Protein AF-A0A935D8J6-F1 (afdb_monomer)

Structure (mmCIF, N/CA/C/O backbone):
data_AF-A0A935D8J6-F1
#
_entry.id   AF-A0A935D8J6-F1
#
loop_
_atom_site.group_PDB
_atom_site.id
_atom_site.type_symbol
_atom_site.label_atom_id
_atom_site.label_alt_id
_atom_site.label_comp_id
_atom_site.label_asym_id
_atom_site.label_entity_id
_atom_site.label_seq_id
_atom_site.pdbx_PDB_ins_code
_atom_site.Cartn_x
_atom_site.Cartn_y
_atom_site.Cartn_z
_atom_site.occupancy
_atom_site.B_iso_or_equiv
_atom_site.auth_seq_id
_atom_site.auth_comp_id
_atom_site.auth_asym_id
_atom_site.auth_atom_id
_atom_site.pdbx_PDB_model_num
ATOM 1 N N . MET A 1 1 ? -12.566 -0.149 9.432 1.00 56.88 1 MET A N 1
ATOM 2 C CA . MET A 1 1 ? -11.378 -0.960 9.804 1.00 56.88 1 MET A CA 1
ATOM 3 C C . MET A 1 1 ? -11.192 -2.137 8.852 1.00 56.88 1 MET A C 1
ATOM 5 O O . MET A 1 1 ? -10.148 -2.200 8.223 1.00 56.88 1 MET A O 1
ATOM 9 N N . THR A 1 2 ? -12.206 -2.997 8.674 1.00 66.69 2 THR A N 1
ATOM 10 C CA . THR A 1 2 ? -12.213 -4.089 7.675 1.00 66.69 2 THR A CA 1
ATOM 11 C C . THR A 1 2 ? -11.910 -3.584 6.261 1.00 66.69 2 THR A C 1
ATOM 13 O O . THR A 1 2 ? -11.069 -4.145 5.584 1.00 66.69 2 THR A O 1
ATOM 16 N N . GLU A 1 3 ? -12.470 -2.434 5.883 1.00 82.06 3 GLU A N 1
ATOM 17 C CA . GLU A 1 3 ? -12.312 -1.857 4.542 1.00 82.06 3 GLU A CA 1
ATOM 18 C C . GLU A 1 3 ? -10.874 -1.428 4.187 1.00 82.06 3 GLU A C 1
ATOM 20 O O . GLU A 1 3 ? -10.420 -1.690 3.077 1.00 82.06 3 GLU A O 1
ATOM 25 N N . VAL A 1 4 ? -10.115 -0.848 5.130 1.00 88.12 4 VAL A N 1
ATOM 26 C CA . VAL A 1 4 ? -8.701 -0.480 4.903 1.00 88.12 4 VAL A CA 1
ATOM 27 C C . VAL A 1 4 ? -7.847 -1.737 4.756 1.00 88.12 4 VAL A C 1
ATOM 29 O O . VAL A 1 4 ? -7.105 -1.872 3.789 1.00 88.12 4 VAL A O 1
ATOM 32 N N . VAL A 1 5 ? -7.991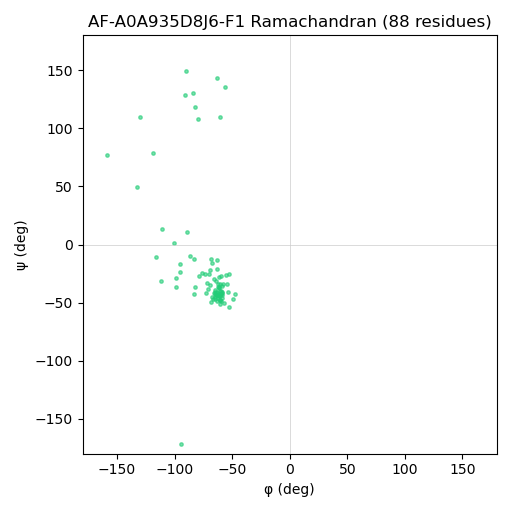 -2.688 5.682 1.00 90.25 5 VAL A N 1
ATOM 33 C CA . VAL A 1 5 ? -7.228 -3.945 5.666 1.00 90.25 5 VAL A CA 1
ATOM 34 C C . VAL A 1 5 ? -7.551 -4.771 4.420 1.00 90.25 5 VAL A C 1
ATOM 36 O O . VAL A 1 5 ? -6.645 -5.327 3.805 1.00 90.25 5 VAL A O 1
ATOM 39 N N . ASP A 1 6 ? -8.817 -4.826 4.013 1.00 91.50 6 ASP A N 1
ATOM 40 C CA . ASP A 1 6 ? -9.236 -5.539 2.807 1.00 91.50 6 ASP A CA 1
ATOM 41 C C . ASP A 1 6 ? -8.737 -4.843 1.537 1.00 91.50 6 ASP A C 1
ATOM 43 O O . ASP A 1 6 ? -8.332 -5.521 0.596 1.00 91.50 6 ASP A O 1
ATOM 47 N N . THR A 1 7 ? -8.663 -3.508 1.530 1.00 92.75 7 THR A N 1
ATOM 48 C CA . THR A 1 7 ? -8.040 -2.757 0.429 1.00 92.75 7 THR A CA 1
ATOM 49 C C . THR A 1 7 ? -6.543 -3.059 0.333 1.00 92.75 7 THR A C 1
ATOM 51 O O . THR A 1 7 ? -6.056 -3.347 -0.758 1.00 92.75 7 THR A O 1
ATOM 54 N N . ILE A 1 8 ? -5.818 -3.073 1.460 1.00 93.38 8 ILE A N 1
ATOM 55 C CA . ILE A 1 8 ? -4.390 -3.433 1.502 1.00 93.38 8 ILE A CA 1
ATOM 56 C C . ILE A 1 8 ? -4.187 -4.880 1.026 1.00 93.38 8 ILE A C 1
ATOM 58 O O . ILE A 1 8 ? -3.315 -5.141 0.200 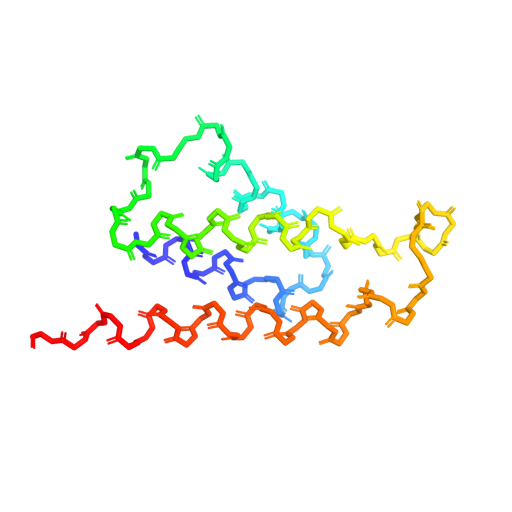1.00 93.38 8 ILE A O 1
ATOM 62 N N . ARG A 1 9 ? -5.023 -5.830 1.469 1.00 94.00 9 ARG A N 1
ATOM 63 C CA . ARG A 1 9 ? -4.988 -7.219 0.970 1.00 94.00 9 ARG A CA 1
ATOM 64 C C . ARG A 1 9 ? -5.267 -7.306 -0.527 1.00 94.00 9 ARG A C 1
ATOM 66 O O . ARG A 1 9 ? -4.619 -8.099 -1.206 1.00 94.00 9 ARG A O 1
ATOM 73 N N . GLY A 1 10 ? -6.175 -6.477 -1.040 1.00 94.75 10 GLY A N 1
ATOM 74 C CA . GLY A 1 10 ? -6.502 -6.390 -2.463 1.00 94.75 10 GLY A CA 1
ATOM 75 C C . GLY A 1 10 ? -5.280 -6.131 -3.348 1.00 94.75 10 GLY A C 1
ATOM 76 O O . GLY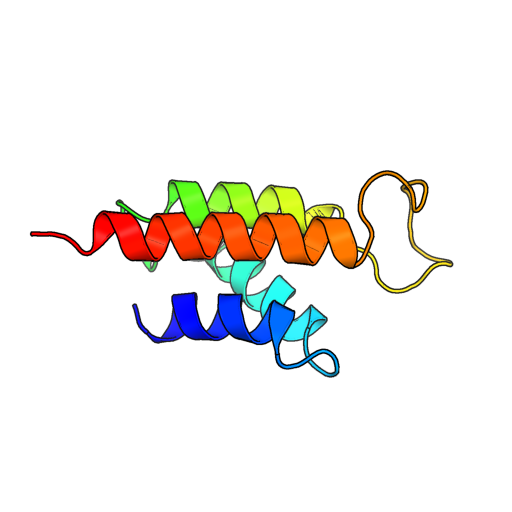 A 1 10 ? -5.188 -6.703 -4.430 1.00 94.75 10 GLY A O 1
ATOM 77 N N . ILE A 1 11 ? -4.289 -5.373 -2.862 1.00 94.88 11 ILE A N 1
ATOM 78 C CA . ILE A 1 11 ? -3.020 -5.124 -3.577 1.00 94.88 11 ILE A CA 1
ATOM 79 C C . ILE A 1 11 ? -2.271 -6.439 -3.877 1.00 94.88 11 ILE A C 1
ATOM 81 O O . ILE A 1 11 ? -1.665 -6.579 -4.945 1.00 94.88 11 ILE A O 1
ATOM 85 N N . LEU A 1 12 ? -2.342 -7.413 -2.960 1.00 93.88 12 LEU A N 1
ATOM 86 C CA . LEU A 1 12 ? -1.716 -8.733 -3.101 1.00 93.88 12 LEU A CA 1
ATOM 87 C C . LEU A 1 12 ? -2.580 -9.700 -3.914 1.00 93.88 12 LEU A C 1
ATOM 89 O O . LEU A 1 12 ? -2.063 -10.462 -4.728 1.00 93.88 12 LEU A O 1
ATOM 93 N N . THR A 1 13 ? -3.890 -9.715 -3.662 1.00 94.56 13 THR A N 1
ATOM 94 C CA . THR A 1 13 ? -4.768 -10.798 -4.131 1.00 94.56 13 THR A CA 1
ATOM 95 C C . THR A 1 13 ? -5.480 -10.506 -5.447 1.00 94.56 13 THR A C 1
ATOM 97 O O . THR A 1 13 ? -5.879 -11.447 -6.130 1.00 94.56 13 THR A O 1
ATOM 100 N N . ASP A 1 14 ? -5.657 -9.234 -5.806 1.00 93.62 14 ASP A N 1
ATOM 101 C CA . ASP A 1 14 ? -6.315 -8.810 -7.043 1.00 93.62 14 ASP A CA 1
ATOM 102 C C . ASP A 1 14 ? -5.343 -8.007 -7.914 1.00 93.62 14 ASP A C 1
ATOM 104 O O . ASP A 1 14 ? -5.374 -6.780 -7.983 1.00 93.62 14 ASP A O 1
ATOM 108 N N . THR A 1 15 ? -4.460 -8.721 -8.614 1.00 88.56 15 THR A N 1
ATOM 109 C CA . THR A 1 15 ? -3.475 -8.119 -9.527 1.00 88.56 15 THR A CA 1
ATOM 110 C C . THR A 1 15 ? -4.120 -7.324 -10.660 1.00 88.56 15 THR A C 1
ATOM 112 O O . THR A 1 15 ? -3.521 -6.367 -11.148 1.00 88.56 15 THR A O 1
ATOM 115 N N . SER A 1 16 ? -5.349 -7.674 -11.057 1.00 92.12 16 SER A N 1
ATOM 116 C CA . SER A 1 16 ? -6.076 -6.983 -12.128 1.00 92.12 16 SER A CA 1
ATOM 117 C C . SER A 1 16 ? -6.544 -5.594 -11.692 1.00 92.12 16 SER A C 1
ATOM 119 O O . SER A 1 16 ? -6.550 -4.674 -12.508 1.00 92.12 16 SER A O 1
ATOM 121 N N . ASN A 1 17 ? -6.873 -5.424 -10.408 1.00 93.75 17 ASN A N 1
ATOM 122 C CA . ASN A 1 17 ? -7.268 -4.141 -9.818 1.00 93.75 17 ASN A CA 1
ATOM 123 C C . ASN A 1 17 ? -6.234 -3.575 -8.832 1.00 93.75 17 ASN A C 1
ATOM 125 O O . ASN A 1 17 ? -6.519 -2.609 -8.125 1.00 93.75 17 ASN A O 1
ATOM 129 N N . ARG A 1 18 ? -5.008 -4.108 -8.803 1.00 93.75 18 ARG A N 1
ATOM 130 C CA . ARG A 1 18 ? -3.938 -3.698 -7.877 1.00 93.75 18 ARG A CA 1
ATOM 131 C C . ARG A 1 18 ? -3.742 -2.186 -7.841 1.00 93.75 18 ARG A C 1
ATOM 133 O O . ARG A 1 18 ? -3.722 -1.595 -6.768 1.00 93.75 18 ARG A O 1
ATOM 140 N N . MET A 1 19 ? -3.678 -1.545 -9.008 1.00 93.94 19 MET A N 1
ATOM 141 C CA . MET A 1 19 ? -3.528 -0.087 -9.092 1.00 93.94 19 MET A CA 1
ATOM 142 C C . MET A 1 19 ? -4.720 0.677 -8.520 1.00 93.94 19 MET A C 1
ATOM 144 O O . MET A 1 19 ? -4.548 1.774 -7.995 1.00 93.94 19 MET A O 1
ATOM 148 N N . GLN A 1 20 ? -5.930 0.123 -8.605 1.00 95.25 20 GLN A N 1
ATOM 149 C CA . GLN A 1 20 ? -7.097 0.718 -7.965 1.00 95.25 20 GLN A CA 1
ATOM 150 C C . GLN A 1 20 ? -6.970 0.637 -6.442 1.00 95.25 20 GLN A C 1
ATOM 152 O O . GLN A 1 20 ? -7.182 1.643 -5.773 1.00 95.25 20 GLN A O 1
ATOM 157 N N . HIS A 1 21 ? -6.558 -0.513 -5.905 1.00 95.94 21 HIS A N 1
ATOM 158 C CA . HIS A 1 21 ? -6.315 -0.675 -4.470 1.00 95.94 21 HIS A CA 1
ATOM 159 C C . HIS A 1 21 ? -5.217 0.263 -3.960 1.00 95.94 21 HIS A C 1
ATOM 161 O O . HIS A 1 21 ? -5.417 0.939 -2.953 1.00 95.94 21 HIS A O 1
ATOM 167 N N . ILE A 1 22 ? -4.105 0.379 -4.691 1.00 94.88 22 ILE A N 1
ATOM 168 C CA . ILE A 1 22 ? -3.014 1.315 -4.381 1.00 94.88 22 ILE A CA 1
ATOM 169 C C . ILE A 1 22 ? -3.534 2.755 -4.311 1.00 94.88 22 ILE A C 1
ATOM 171 O O . ILE A 1 22 ? -3.341 3.436 -3.304 1.00 94.88 22 ILE A O 1
ATOM 175 N N . ARG A 1 23 ? -4.282 3.192 -5.331 1.00 95.12 23 ARG A N 1
ATOM 176 C CA . ARG A 1 23 ? -4.873 4.538 -5.366 1.00 95.12 23 ARG A CA 1
ATOM 177 C C . ARG A 1 23 ? -5.857 4.777 -4.230 1.00 95.12 23 ARG A C 1
ATOM 179 O O . ARG A 1 23 ? -5.914 5.886 -3.713 1.00 95.12 23 ARG A O 1
ATOM 186 N N . SER A 1 24 ? -6.628 3.766 -3.833 1.00 95.12 24 SER A N 1
ATOM 187 C CA . SER A 1 24 ? -7.519 3.867 -2.676 1.00 95.12 24 SER A CA 1
ATOM 188 C C . SER A 1 24 ? -6.738 4.091 -1.381 1.00 95.12 24 SER A C 1
ATOM 190 O O . SER A 1 24 ? -7.126 4.951 -0.596 1.00 95.12 24 SER A O 1
ATOM 192 N N . ILE A 1 25 ? -5.614 3.396 -1.174 1.00 95.06 25 ILE A N 1
ATOM 193 C CA . ILE A 1 25 ? -4.749 3.614 -0.003 1.00 95.06 25 ILE A CA 1
ATOM 194 C C . ILE A 1 25 ? -4.126 5.011 -0.018 1.00 95.06 25 ILE A C 1
ATOM 196 O O . ILE A 1 25 ? -4.217 5.724 0.979 1.00 95.06 25 ILE A O 1
ATOM 200 N N . GLN A 1 26 ? -3.570 5.442 -1.150 1.00 94.88 26 GLN A N 1
ATOM 201 C CA . GLN A 1 26 ? -3.020 6.795 -1.303 1.00 94.88 26 GLN A CA 1
ATOM 202 C C . GLN A 1 26 ? -4.091 7.871 -1.082 1.00 94.88 26 GLN A C 1
ATOM 204 O O . GLN A 1 26 ? -3.841 8.881 -0.427 1.00 94.88 26 GLN A O 1
ATOM 209 N N . PHE A 1 27 ? -5.312 7.658 -1.581 1.00 95.06 27 PHE A N 1
ATOM 210 C CA . PHE A 1 27 ? -6.416 8.585 -1.354 1.00 95.06 27 PHE A CA 1
ATOM 211 C C . PHE A 1 27 ? -6.731 8.718 0.137 1.00 95.06 27 PHE A C 1
ATOM 213 O O . PHE A 1 27 ? -6.805 9.841 0.634 1.00 95.06 27 PHE A O 1
ATOM 220 N N . LEU A 1 28 ? -6.850 7.591 0.845 1.00 92.94 28 LEU A N 1
ATOM 221 C CA . LEU A 1 28 ? -7.108 7.574 2.283 1.00 92.94 28 LEU A CA 1
ATOM 222 C C . LEU A 1 28 ? -5.992 8.276 3.067 1.00 92.94 28 LEU A C 1
ATOM 224 O O . LEU A 1 28 ? -6.284 9.077 3.950 1.00 92.94 28 LEU A O 1
ATOM 228 N N . ALA A 1 29 ? -4.729 8.027 2.716 1.00 94.25 29 ALA A N 1
ATOM 229 C CA . ALA A 1 29 ? -3.577 8.641 3.374 1.00 94.25 29 ALA A CA 1
ATOM 230 C C . ALA A 1 29 ? -3.521 10.166 3.182 1.00 94.25 29 ALA A C 1
ATOM 232 O O . ALA A 1 29 ? -3.232 10.897 4.130 1.00 94.25 29 ALA A O 1
ATOM 233 N N . TRP A 1 30 ? -3.794 10.649 1.966 1.00 94.19 30 TRP A N 1
ATOM 234 C CA . TRP A 1 30 ? -3.542 12.045 1.587 1.00 94.19 30 TRP A CA 1
ATOM 235 C C . TRP A 1 30 ? -4.765 12.958 1.644 1.00 94.19 30 TRP A C 1
ATOM 237 O O . TRP A 1 30 ? -4.612 14.159 1.857 1.00 94.19 30 TRP A O 1
ATOM 247 N N . ASN A 1 31 ? -5.971 12.423 1.442 1.00 94.38 31 ASN A N 1
ATOM 248 C CA . ASN A 1 31 ? -7.188 13.229 1.285 1.00 94.38 31 ASN A CA 1
ATOM 249 C C . ASN A 1 31 ? -8.158 13.067 2.452 1.00 94.38 31 ASN A C 1
ATOM 251 O O . ASN A 1 31 ? -8.873 14.012 2.778 1.00 94.38 31 ASN A O 1
ATOM 255 N N . THR A 1 32 ? -8.186 11.891 3.077 1.00 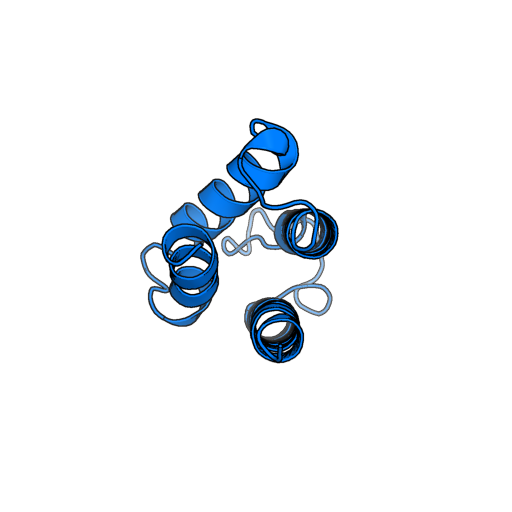91.62 32 THR A N 1
ATOM 256 C CA . THR A 1 32 ? -9.097 11.591 4.188 1.00 91.62 32 THR A CA 1
ATOM 257 C C . THR A 1 32 ? -8.376 10.928 5.371 1.00 91.62 32 THR A C 1
ATOM 259 O O . THR A 1 32 ? -8.853 9.908 5.877 1.00 91.62 32 THR A O 1
ATOM 262 N N . PRO A 1 33 ? -7.242 11.480 5.857 1.00 87.31 33 PRO A N 1
ATOM 263 C CA . PRO A 1 33 ? -6.480 10.862 6.944 1.00 87.31 33 PRO A CA 1
ATOM 264 C C . PRO A 1 33 ? -7.287 10.748 8.245 1.00 87.31 33 PRO A C 1
ATOM 266 O O . PRO A 1 33 ? -7.084 9.806 9.004 1.00 87.31 33 PRO A O 1
ATOM 269 N N . ASP A 1 34 ? -8.252 11.647 8.463 1.00 89.81 34 ASP A N 1
ATOM 270 C CA . ASP A 1 34 ? -9.149 11.636 9.626 1.00 89.81 34 ASP A CA 1
ATOM 271 C C . ASP A 1 34 ? -10.122 10.436 9.636 1.00 89.81 34 ASP A C 1
ATOM 273 O O . ASP A 1 34 ? -10.718 10.123 10.668 1.0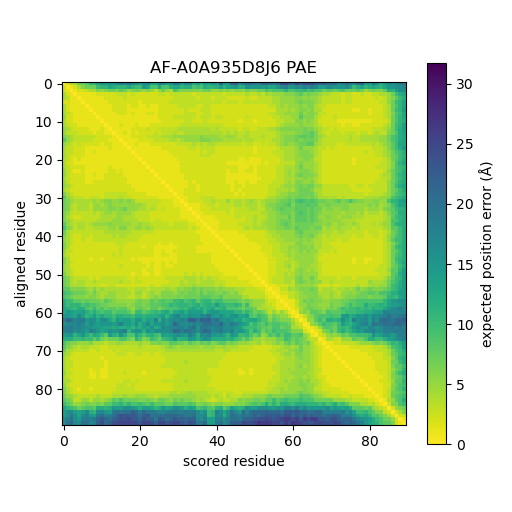0 89.81 34 ASP A O 1
ATOM 277 N N . GLU A 1 35 ? -10.297 9.746 8.502 1.00 88.56 35 GLU A N 1
ATOM 278 C CA . GLU A 1 35 ? -11.100 8.517 8.407 1.00 88.56 35 GLU A CA 1
ATOM 279 C C . GLU A 1 35 ? -10.309 7.265 8.826 1.00 88.56 35 GLU A C 1
ATOM 281 O O . GLU A 1 35 ? -10.886 6.193 9.048 1.00 88.56 35 GLU A O 1
ATOM 286 N N . ILE A 1 36 ? -8.987 7.390 8.969 1.00 88.88 36 ILE A N 1
ATOM 287 C CA . ILE A 1 36 ? -8.104 6.322 9.429 1.00 88.88 36 ILE A CA 1
ATOM 288 C C . ILE A 1 36 ? -7.983 6.431 10.956 1.00 88.88 36 ILE A C 1
ATOM 290 O O . ILE A 1 36 ? -7.651 7.496 11.474 1.00 88.88 36 ILE A O 1
ATOM 294 N N . PRO A 1 37 ? -8.209 5.345 11.721 1.00 87.56 37 PRO A N 1
ATOM 295 C CA . PRO A 1 37 ? -7.970 5.377 13.159 1.00 87.56 37 PRO A CA 1
ATOM 296 C C . PRO A 1 37 ? -6.526 5.790 13.460 1.00 87.56 37 PRO A C 1
ATOM 298 O O . PRO A 1 37 ? -5.608 5.246 12.853 1.00 87.56 37 PRO A O 1
ATOM 301 N N . GLU A 1 38 ? -6.325 6.682 14.432 1.00 87.25 38 GLU A N 1
ATOM 302 C CA . GLU A 1 38 ? -5.020 7.286 14.763 1.00 87.25 38 GLU A CA 1
ATOM 303 C C . GLU A 1 38 ? -3.882 6.257 14.871 1.00 87.25 38 GLU A C 1
ATOM 305 O O . GLU A 1 38 ? -2.818 6.442 14.291 1.00 87.25 38 GLU A O 1
ATOM 310 N N . LYS A 1 39 ? -4.145 5.105 15.504 1.00 84.94 39 LYS A N 1
ATOM 311 C CA . LYS A 1 39 ? -3.172 4.006 15.653 1.00 84.94 39 LYS A CA 1
ATOM 312 C C . LYS A 1 39 ? -2.698 3.355 14.343 1.00 84.94 39 LYS A C 1
ATOM 314 O O . LYS A 1 39 ? -1.760 2.568 14.366 1.00 84.94 39 LYS A O 1
ATOM 319 N N . TYR A 1 40 ? -3.378 3.620 13.231 1.00 87.88 40 TYR A N 1
ATOM 320 C CA . TYR A 1 40 ? -3.073 3.105 11.895 1.00 87.88 40 TYR A CA 1
ATOM 321 C C . TYR A 1 40 ? -2.684 4.202 10.908 1.00 87.88 40 TYR A C 1
ATOM 323 O O . TYR A 1 40 ? -2.238 3.880 9.810 1.00 87.88 40 TYR A O 1
ATOM 331 N N . ALA A 1 41 ? -2.867 5.475 11.265 1.00 90.19 41 ALA A N 1
ATOM 332 C CA . ALA A 1 41 ? -2.627 6.595 10.364 1.00 90.19 41 ALA A CA 1
ATOM 333 C C . ALA A 1 41 ? -1.173 6.619 9.875 1.00 90.19 41 ALA A C 1
ATOM 335 O O . ALA A 1 41 ? -0.944 6.750 8.677 1.00 90.19 41 ALA A O 1
ATOM 336 N N . GLU A 1 42 ? -0.214 6.393 10.778 1.00 91.56 42 GLU A N 1
ATOM 337 C CA . GLU A 1 42 ? 1.214 6.310 10.445 1.00 91.56 42 GLU A CA 1
ATOM 338 C C . GLU A 1 42 ? 1.497 5.169 9.460 1.00 91.56 42 GLU A C 1
ATOM 340 O O . GLU A 1 42 ? 2.040 5.409 8.389 1.00 91.56 42 GLU A O 1
ATOM 345 N N . VAL A 1 43 ? 1.017 3.953 9.749 1.00 92.50 43 VAL A N 1
ATOM 346 C CA . VAL A 1 43 ? 1.211 2.781 8.875 1.00 92.50 43 VAL A CA 1
ATOM 347 C C . VAL A 1 43 ? 0.628 3.008 7.478 1.00 92.50 43 VAL A C 1
ATOM 349 O O . VAL A 1 43 ? 1.232 2.626 6.478 1.00 92.50 43 VAL A O 1
ATOM 352 N N . VAL A 1 44 ? -0.554 3.623 7.386 1.00 93.38 44 VAL A N 1
ATOM 353 C CA . VAL A 1 44 ? -1.198 3.904 6.094 1.00 93.38 44 VAL A CA 1
ATOM 354 C C . VAL A 1 44 ? -0.460 5.004 5.330 1.00 93.38 44 VAL A C 1
ATOM 356 O O . VAL A 1 44 ? -0.324 4.891 4.114 1.00 93.38 44 VAL A O 1
ATOM 359 N N . GLN A 1 45 ? 0.039 6.036 6.015 1.00 94.56 45 GLN A N 1
ATOM 360 C CA . GLN A 1 45 ? 0.837 7.093 5.390 1.00 94.56 45 GLN A CA 1
ATOM 361 C C . GLN A 1 45 ? 2.183 6.565 4.893 1.00 94.56 45 GLN A C 1
ATOM 363 O O . GLN A 1 45 ? 2.533 6.819 3.745 1.00 94.56 45 GLN A O 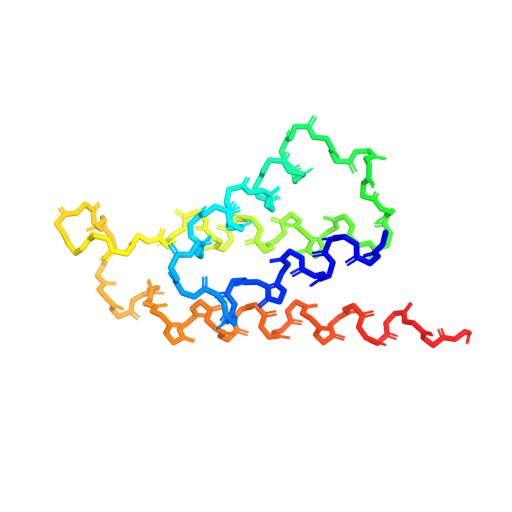1
ATOM 368 N N . GLU A 1 46 ? 2.907 5.792 5.703 1.00 94.38 46 GLU A N 1
ATOM 369 C CA . GLU A 1 46 ? 4.168 5.162 5.296 1.00 94.38 46 GLU A CA 1
ATOM 370 C C . GLU A 1 46 ? 3.968 4.238 4.094 1.00 94.38 46 GLU A C 1
ATOM 372 O O . GLU A 1 46 ? 4.701 4.337 3.109 1.00 94.38 46 GLU A O 1
ATOM 377 N N . LEU A 1 47 ? 2.926 3.399 4.126 1.00 94.88 47 LEU A N 1
ATOM 378 C CA . LEU A 1 47 ? 2.589 2.547 2.992 1.00 94.88 47 LEU A CA 1
ATOM 379 C C . LEU A 1 47 ? 2.266 3.386 1.749 1.00 94.88 47 LEU A C 1
ATOM 381 O O . LEU A 1 47 ? 2.729 3.050 0.668 1.00 94.88 47 LEU A O 1
ATOM 385 N N . ALA A 1 48 ? 1.509 4.478 1.870 1.00 95.25 48 ALA A N 1
ATOM 386 C CA . ALA A 1 48 ? 1.201 5.341 0.732 1.00 95.25 48 ALA A CA 1
ATOM 387 C C . ALA A 1 48 ? 2.454 5.992 0.120 1.00 95.25 48 ALA A C 1
ATOM 389 O O . ALA A 1 48 ? 2.525 6.090 -1.103 1.00 95.25 48 ALA A O 1
ATOM 390 N N . VAL A 1 49 ? 3.447 6.373 0.936 1.00 93.12 49 VAL A N 1
ATOM 391 C CA . VAL A 1 49 ? 4.753 6.848 0.440 1.00 93.12 49 VAL A CA 1
ATOM 392 C C . VAL A 1 49 ? 5.479 5.744 -0.318 1.00 93.12 49 VAL A C 1
ATOM 394 O O . VAL A 1 49 ? 5.948 5.979 -1.426 1.00 93.12 49 VAL A O 1
ATOM 397 N N . ASP A 1 50 ? 5.559 4.539 0.247 1.00 91.94 50 ASP A N 1
ATOM 398 C CA . ASP A 1 50 ? 6.201 3.404 -0.421 1.00 91.94 50 ASP A CA 1
ATOM 399 C C . ASP A 1 50 ? 5.502 3.091 -1.762 1.00 91.94 50 ASP A C 1
ATOM 401 O O . ASP A 1 50 ? 6.161 2.835 -2.769 1.00 91.94 50 ASP A O 1
ATOM 405 N N . LEU A 1 51 ? 4.169 3.166 -1.805 1.00 92.44 51 LEU A N 1
ATOM 406 C CA . LEU A 1 51 ? 3.367 2.888 -2.998 1.00 92.44 51 LEU A CA 1
ATOM 407 C C . LEU A 1 51 ? 3.507 3.933 -4.116 1.00 92.44 51 LEU A C 1
ATOM 409 O O . LEU A 1 51 ? 3.258 3.590 -5.272 1.00 92.44 51 LEU A O 1
ATOM 413 N N . ASP A 1 52 ? 3.925 5.168 -3.819 1.00 90.00 52 ASP A N 1
ATOM 414 C CA . ASP A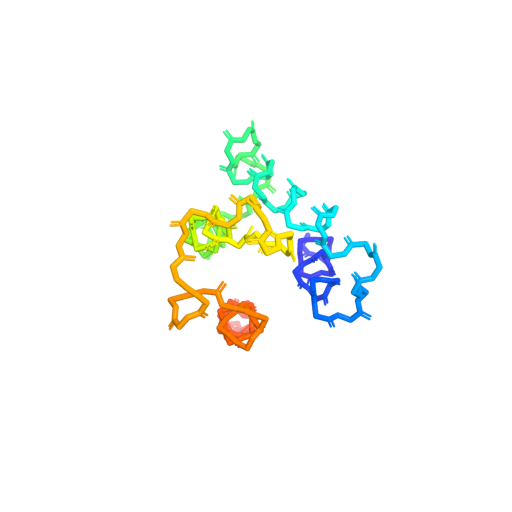 1 52 ? 4.199 6.189 -4.847 1.00 90.00 52 ASP A CA 1
ATOM 415 C C . ASP A 1 52 ? 5.347 5.779 -5.788 1.00 90.00 52 ASP A C 1
ATOM 417 O O . ASP A 1 52 ? 5.428 6.272 -6.914 1.00 90.00 52 ASP A O 1
ATOM 421 N N . TYR A 1 53 ? 6.209 4.850 -5.360 1.00 87.81 53 TYR A N 1
ATOM 422 C CA . TYR A 1 53 ? 7.312 4.321 -6.166 1.00 87.81 53 TYR A CA 1
ATOM 423 C C . TYR A 1 53 ? 6.911 3.137 -7.058 1.00 87.81 53 TYR A C 1
ATOM 425 O O . TYR A 1 53 ? 7.695 2.724 -7.917 1.00 87.81 53 TYR A O 1
ATOM 433 N N . TYR A 1 54 ? 5.707 2.583 -6.889 1.00 88.25 54 TYR A N 1
ATOM 434 C CA . TYR A 1 54 ? 5.246 1.460 -7.697 1.00 88.25 54 TYR A CA 1
ATOM 435 C C . TYR A 1 54 ? 4.677 1.920 -9.042 1.00 88.25 54 TYR A C 1
ATOM 437 O O . TYR A 1 54 ? 3.637 2.574 -9.107 1.00 88.25 54 TYR A O 1
ATOM 445 N N . GLU A 1 55 ? 5.307 1.479 -10.131 1.00 84.50 55 GLU A N 1
ATOM 446 C CA . GLU A 1 55 ? 4.797 1.657 -11.492 1.00 84.50 55 GLU A CA 1
ATOM 447 C C . GLU A 1 55 ? 4.813 0.309 -12.242 1.00 84.50 55 GLU A C 1
ATOM 449 O O . GLU A 1 55 ? 5.894 -0.220 -12.553 1.00 84.50 55 GLU A O 1
ATOM 454 N N . PRO A 1 56 ? 3.638 -0.292 -12.517 1.00 82.12 56 PRO A N 1
ATOM 455 C CA . PRO A 1 56 ? 3.552 -1.557 -13.241 1.00 82.12 56 PRO A CA 1
ATOM 456 C C . PRO A 1 56 ? 3.917 -1.425 -14.727 1.00 82.12 56 PRO A C 1
ATOM 458 O O . PRO A 1 56 ? 4.358 -2.410 -15.324 1.00 82.12 56 PRO A O 1
ATOM 461 N N . ASP A 1 57 ? 3.765 -0.245 -15.338 1.00 80.81 57 ASP A N 1
ATOM 462 C CA . ASP A 1 57 ? 4.199 -0.007 -16.713 1.00 80.81 57 ASP A CA 1
ATOM 463 C C . ASP A 1 57 ? 5.710 0.249 -16.766 1.00 80.81 57 ASP A C 1
ATOM 465 O O . ASP A 1 57 ? 6.222 1.311 -16.414 1.00 80.81 57 ASP A O 1
ATOM 469 N N . VAL A 1 58 ? 6.441 -0.736 -17.285 1.00 76.12 58 VAL A N 1
ATOM 470 C CA . VAL A 1 58 ? 7.901 -0.684 -17.438 1.00 76.12 58 VAL A CA 1
ATOM 471 C C . VAL A 1 58 ? 8.366 0.540 -18.242 1.00 76.12 58 VAL A C 1
ATOM 473 O O . VAL A 1 58 ? 9.489 0.995 -18.047 1.00 76.12 58 VAL A O 1
ATOM 476 N N . GLN A 1 59 ? 7.536 1.089 -19.135 1.00 80.62 59 GLN A N 1
ATOM 477 C CA . GLN A 1 59 ? 7.886 2.276 -19.924 1.00 80.62 59 GLN A CA 1
ATOM 478 C C . GLN A 1 59 ? 7.756 3.584 -19.139 1.00 80.62 59 GLN A C 1
ATOM 480 O O . GLN A 1 59 ? 8.429 4.558 -19.478 1.00 80.62 59 GLN A O 1
ATOM 485 N N . LEU A 1 60 ? 6.883 3.620 -18.130 1.00 75.88 60 LEU A N 1
ATOM 486 C CA . LEU A 1 60 ? 6.631 4.798 -17.295 1.00 75.88 60 LEU A CA 1
ATOM 487 C C . LEU A 1 60 ? 7.447 4.784 -16.005 1.00 75.88 60 LEU A C 1
ATOM 489 O O . LEU A 1 60 ? 7.602 5.827 -15.370 1.00 75.88 60 LEU A O 1
ATOM 493 N N . ARG A 1 61 ? 7.982 3.619 -15.632 1.00 72.94 61 ARG A N 1
ATOM 494 C CA . ARG A 1 61 ? 8.779 3.449 -14.424 1.00 72.94 61 ARG A CA 1
ATOM 495 C C . ARG A 1 61 ? 10.021 4.342 -14.483 1.00 72.94 61 ARG A C 1
ATOM 497 O O . ARG A 1 61 ? 10.938 4.113 -15.268 1.00 72.94 61 ARG A O 1
ATOM 504 N N . SER A 1 62 ? 10.038 5.372 -13.641 1.00 70.12 62 SER A N 1
ATOM 505 C CA . SER A 1 62 ? 11.182 6.277 -13.484 1.00 70.12 62 SER A CA 1
ATOM 506 C C . SER A 1 62 ? 12.341 5.629 -12.727 1.00 70.12 62 SER A C 1
ATOM 508 O O . SER A 1 62 ? 13.491 6.019 -12.917 1.00 70.12 62 SER A O 1
ATOM 510 N N . GLU A 1 63 ? 12.034 4.638 -11.890 1.00 64.25 63 GLU A N 1
ATOM 511 C CA . GLU A 1 63 ? 12.992 3.884 -11.085 1.00 64.25 63 GLU A CA 1
ATOM 512 C C . GLU A 1 63 ? 13.511 2.646 -11.828 1.00 64.25 63 GLU A C 1
ATOM 514 O O . GLU A 1 63 ? 12.803 2.013 -12.618 1.00 64.25 63 GLU A O 1
ATOM 519 N N . ALA A 1 64 ? 14.755 2.245 -11.559 1.00 64.69 64 ALA A N 1
ATOM 520 C CA . ALA A 1 64 ? 15.224 0.954 -12.052 1.00 64.69 64 ALA A CA 1
ATOM 521 C C . ALA A 1 64 ? 14.390 -0.177 -11.405 1.00 64.69 64 ALA A C 1
ATOM 523 O O . ALA A 1 64 ? 14.054 -0.081 -10.224 1.00 64.69 64 ALA A O 1
ATOM 524 N N . PRO A 1 65 ? 14.067 -1.269 -12.131 1.00 60.59 65 PRO A N 1
ATOM 525 C CA . PRO A 1 65 ? 13.262 -2.376 -11.603 1.00 60.59 65 PRO A CA 1
ATOM 526 C C . PRO A 1 65 ? 13.777 -2.958 -10.284 1.00 60.59 65 PRO A C 1
ATOM 528 O O . PRO A 1 65 ? 13.001 -3.483 -9.504 1.00 60.59 65 PRO A O 1
ATOM 531 N N . GLU A 1 66 ? 15.075 -2.821 -10.029 1.00 64.19 66 GLU A N 1
ATOM 532 C CA . GLU A 1 66 ? 15.758 -3.272 -8.817 1.00 64.19 66 GLU A CA 1
ATOM 533 C C . GLU A 1 66 ? 15.369 -2.482 -7.548 1.00 64.19 66 GLU A C 1
ATOM 535 O O . GLU A 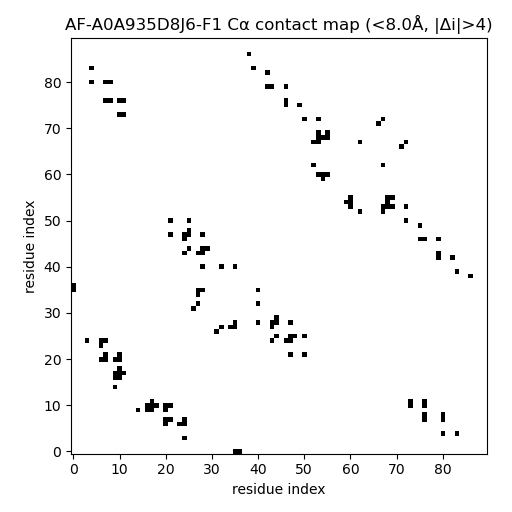1 66 ? 15.712 -2.912 -6.450 1.00 64.19 66 GLU A O 1
ATOM 540 N N . TYR A 1 67 ? 14.676 -1.340 -7.678 1.00 65.75 67 TYR A N 1
ATOM 541 C CA . TYR A 1 67 ? 14.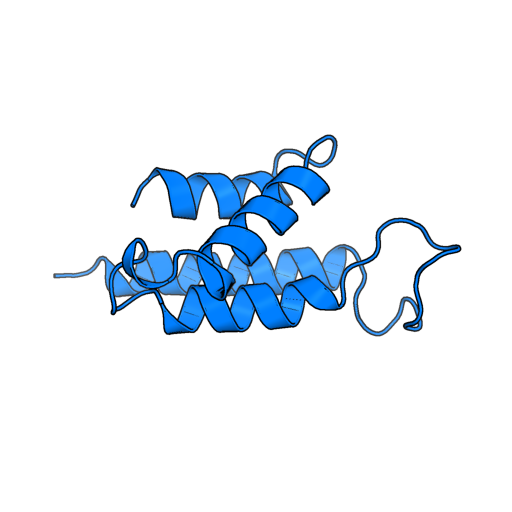335 -0.456 -6.555 1.00 65.75 67 TYR A CA 1
ATOM 542 C C . TYR A 1 67 ? 12.913 -0.640 -6.014 1.00 65.75 67 TYR A C 1
ATOM 544 O O . TYR A 1 67 ? 12.726 -0.527 -4.805 1.00 65.75 67 TYR A O 1
ATOM 552 N N . TYR A 1 68 ? 11.919 -0.908 -6.871 1.00 74.12 68 TYR A N 1
ATOM 553 C CA . TYR A 1 68 ? 10.529 -1.108 -6.437 1.00 74.12 68 TYR A CA 1
ATOM 554 C C . TYR A 1 68 ? 9.710 -1.888 -7.484 1.00 74.12 68 TYR A C 1
ATOM 556 O O . TYR A 1 68 ? 8.948 -1.327 -8.276 1.00 74.12 68 TYR A O 1
ATOM 564 N N . ASP A 1 69 ? 9.912 -3.203 -7.542 1.00 82.19 69 ASP A N 1
ATOM 565 C CA . ASP A 1 69 ? 9.126 -4.114 -8.378 1.00 82.19 69 ASP A CA 1
ATOM 566 C C . ASP A 1 69 ? 7.953 -4.747 -7.609 1.00 82.19 69 ASP A C 1
ATOM 568 O O . ASP A 1 69 ? 7.634 -4.379 -6.479 1.00 82.19 69 ASP A O 1
ATOM 572 N N . ASP A 1 70 ? 7.287 -5.712 -8.244 1.00 87.06 70 ASP A N 1
ATOM 573 C CA . ASP A 1 70 ? 6.189 -6.464 -7.643 1.00 87.06 70 ASP A CA 1
ATOM 574 C C . ASP A 1 70 ? 6.602 -7.182 -6.346 1.00 87.06 70 ASP A C 1
ATOM 576 O O . ASP A 1 70 ? 5.795 -7.273 -5.424 1.00 87.06 70 ASP A O 1
ATOM 580 N N . ALA A 1 71 ? 7.844 -7.665 -6.238 1.00 89.19 71 ALA A N 1
ATOM 581 C CA . ALA A 1 71 ? 8.304 -8.373 -5.048 1.00 89.19 71 ALA A CA 1
ATOM 582 C C . ALA A 1 71 ? 8.509 -7.413 -3.868 1.00 89.19 71 ALA A C 1
ATOM 584 O O . ALA A 1 71 ? 8.113 -7.722 -2.740 1.00 89.19 71 ALA A O 1
ATOM 585 N N . GLU A 1 72 ? 9.093 -6.239 -4.118 1.00 89.94 72 GLU A N 1
ATOM 586 C CA . GLU A 1 72 ? 9.229 -5.205 -3.090 1.00 89.94 72 GLU A CA 1
ATOM 587 C C . GLU A 1 72 ? 7.859 -4.661 -2.668 1.00 89.94 72 GLU A C 1
ATOM 589 O O . GLU A 1 72 ? 7.602 -4.550 -1.467 1.00 89.94 72 GLU A O 1
ATOM 594 N N . LEU A 1 73 ? 6.946 -4.427 -3.620 1.00 91.25 73 LEU A N 1
ATOM 595 C CA . LEU A 1 73 ? 5.554 -4.072 -3.330 1.00 91.25 73 LEU A CA 1
ATOM 596 C C . LEU A 1 73 ? 4.917 -5.085 -2.372 1.00 91.25 73 LEU A C 1
ATOM 598 O O . LEU A 1 73 ? 4.393 -4.711 -1.322 1.00 91.25 73 LEU A O 1
ATOM 602 N N . GLU A 1 74 ? 4.967 -6.374 -2.715 1.00 93.12 74 GLU A N 1
ATOM 603 C CA . GLU A 1 74 ? 4.381 -7.431 -1.890 1.00 93.12 74 GLU A CA 1
ATOM 604 C C . GLU A 1 74 ? 4.994 -7.449 -0.485 1.00 93.12 74 GLU A C 1
ATOM 606 O O . GLU A 1 74 ? 4.267 -7.560 0.506 1.00 93.12 74 GLU A O 1
ATOM 611 N N . ARG A 1 75 ? 6.315 -7.260 -0.373 1.00 93.25 75 ARG A N 1
ATOM 612 C CA . ARG A 1 75 ? 7.014 -7.182 0.916 1.00 93.25 75 ARG A CA 1
ATOM 613 C C . ARG A 1 75 ? 6.501 -6.028 1.777 1.00 93.25 75 ARG A C 1
ATOM 615 O O . ARG A 1 75 ? 6.213 -6.250 2.954 1.00 93.25 75 ARG A O 1
ATOM 622 N N . ARG A 1 76 ? 6.366 -4.821 1.221 1.00 92.56 76 ARG A N 1
ATOM 623 C CA . ARG A 1 76 ? 5.868 -3.638 1.952 1.00 92.56 76 ARG A CA 1
ATOM 624 C C . ARG A 1 76 ? 4.429 -3.808 2.407 1.00 92.56 76 ARG A C 1
ATOM 626 O O . ARG A 1 76 ? 4.099 -3.539 3.560 1.00 92.56 76 ARG A O 1
ATOM 633 N N . VAL A 1 77 ? 3.586 -4.331 1.526 1.00 93.69 77 VAL A N 1
ATOM 634 C CA . VAL A 1 77 ? 2.172 -4.572 1.815 1.00 93.69 77 VAL A CA 1
ATOM 635 C C . VAL A 1 77 ? 2.005 -5.633 2.909 1.00 93.69 77 VAL A C 1
ATOM 637 O O . VAL A 1 77 ? 1.191 -5.455 3.815 1.00 93.69 77 VAL A O 1
ATOM 640 N N . MET A 1 78 ? 2.801 -6.707 2.887 1.00 93.88 78 MET A N 1
ATOM 641 C CA . MET A 1 78 ? 2.802 -7.710 3.959 1.00 93.88 78 MET A CA 1
ATOM 642 C C . MET A 1 78 ? 3.257 -7.123 5.300 1.00 93.88 78 MET A C 1
ATOM 644 O O . MET A 1 78 ? 2.595 -7.357 6.309 1.00 93.88 78 MET A O 1
ATOM 648 N N . GLN A 1 79 ? 4.319 -6.310 5.315 1.00 92.81 79 GLN A N 1
ATOM 649 C CA . GLN A 1 79 ? 4.785 -5.631 6.532 1.00 92.81 79 GLN A CA 1
ATOM 650 C C . GLN A 1 79 ? 3.714 -4.716 7.131 1.00 92.81 79 GLN A C 1
ATOM 652 O O . GLN A 1 79 ? 3.481 -4.749 8.339 1.00 92.81 79 GLN A O 1
ATOM 657 N N . ALA A 1 80 ? 3.003 -3.955 6.295 1.00 91.25 80 ALA A N 1
ATOM 658 C CA . ALA A 1 80 ? 1.879 -3.151 6.758 1.00 91.25 80 ALA A CA 1
ATOM 659 C C . ALA A 1 80 ? 0.796 -4.034 7.406 1.00 91.25 80 ALA A C 1
ATOM 661 O O . ALA A 1 80 ? 0.369 -3.762 8.527 1.00 91.25 80 ALA A O 1
ATOM 662 N N . LEU A 1 81 ? 0.387 -5.131 6.755 1.00 91.44 81 LEU A N 1
ATOM 663 C CA . LEU A 1 81 ? -0.630 -6.056 7.281 1.00 91.44 81 LEU A CA 1
ATOM 664 C C . LEU A 1 81 ? -0.238 -6.712 8.616 1.00 91.44 81 LEU A C 1
ATOM 666 O O . LEU A 1 81 ? -1.109 -6.949 9.461 1.00 91.44 81 LEU A O 1
ATOM 670 N N . GLU A 1 82 ? 1.047 -6.988 8.834 1.00 90.31 82 GLU A N 1
ATOM 671 C CA . GLU A 1 82 ? 1.548 -7.470 10.126 1.00 90.31 82 GLU A CA 1
ATOM 672 C C . GLU A 1 82 ? 1.306 -6.435 11.230 1.00 90.31 82 GLU A C 1
ATOM 674 O O . GLU A 1 82 ? 0.747 -6.776 12.271 1.00 90.31 82 GLU A O 1
ATOM 679 N N . LEU A 1 83 ? 1.604 -5.154 10.990 1.00 85.75 83 LEU A N 1
ATOM 680 C CA . LEU A 1 83 ? 1.372 -4.075 11.962 1.00 85.75 83 LEU A CA 1
ATOM 681 C C . LEU A 1 83 ? -0.116 -3.902 12.309 1.00 85.75 83 LEU A C 1
ATOM 683 O O . LEU A 1 83 ? -0.459 -3.641 13.467 1.00 85.75 83 LEU A O 1
ATOM 687 N N . PHE A 1 84 ? -1.015 -4.129 11.345 1.00 80.69 84 PHE A N 1
ATOM 688 C CA . PHE A 1 84 ? -2.462 -4.171 11.596 1.00 80.69 84 PHE A CA 1
ATOM 689 C C . PHE A 1 84 ? -2.889 -5.343 12.487 1.00 80.69 84 PHE A C 1
ATOM 691 O O . PHE A 1 84 ? -3.872 -5.226 13.222 1.00 80.69 84 PHE A O 1
ATOM 698 N N . SER A 1 85 ? -2.161 -6.458 12.431 1.00 76.50 85 SER A N 1
ATOM 699 C CA . SER A 1 85 ? -2.453 -7.671 13.200 1.00 76.50 85 SER A CA 1
ATOM 700 C C . SER A 1 85 ? -1.914 -7.583 14.632 1.00 76.50 85 SER A C 1
ATOM 702 O O . SER A 1 85 ? -2.579 -8.024 15.563 1.00 76.50 85 SER A O 1
ATOM 704 N N . THR A 1 86 ? -0.750 -6.957 14.833 1.00 62.97 86 THR A N 1
ATOM 705 C CA . THR A 1 86 ? -0.097 -6.824 16.152 1.00 62.97 86 THR A CA 1
ATOM 706 C C . THR A 1 86 ? -0.753 -5.766 17.047 1.00 62.97 86 THR A C 1
ATOM 708 O O . THR A 1 86 ? -0.695 -5.843 18.267 1.00 62.97 86 THR A O 1
ATOM 711 N N . THR A 1 87 ? -1.427 -4.778 16.461 1.00 54.72 87 THR A N 1
ATOM 712 C CA . THR A 1 87 ? -2.178 -3.721 17.176 1.00 54.72 87 THR A CA 1
ATOM 713 C C . THR A 1 87 ? -3.640 -4.101 17.464 1.00 54.72 87 THR A C 1
ATOM 715 O O . THR A 1 87 ? -4.457 -3.243 17.834 1.00 54.72 87 THR A O 1
ATOM 718 N N . ALA A 1 88 ? -3.990 -5.373 17.247 1.00 53.28 88 ALA A N 1
ATOM 719 C CA . ALA A 1 88 ? -5.286 -5.966 17.563 1.00 53.28 88 ALA A CA 1
ATOM 720 C C . ALA A 1 88 ? -5.280 -6.792 18.866 1.00 53.28 88 ALA A C 1
ATOM 722 O O . ALA A 1 88 ? -6.330 -7.330 19.218 1.00 53.28 88 ALA A O 1
ATOM 723 N N . ASP A 1 89 ? -4.151 -6.872 19.582 1.00 41.66 89 ASP A N 1
ATOM 724 C CA . ASP A 1 89 ? -4.114 -7.474 20.920 1.00 41.66 89 ASP A CA 1
ATOM 725 C C . ASP A 1 89 ? -4.532 -6.437 21.996 1.00 41.66 89 ASP A C 1
ATOM 727 O O . ASP A 1 89 ? -4.056 -5.297 21.946 1.00 41.66 89 ASP A O 1
ATOM 731 N N . PRO A 1 90 ? -5.470 -6.791 22.900 1.00 47.88 90 PRO A N 1
ATOM 732 C CA . PRO A 1 90 ? -6.110 -5.896 23.871 1.00 47.88 90 PRO A CA 1
ATOM 733 C C . PRO A 1 90 ? -5.232 -5.467 25.055 1.00 47.88 90 PRO A C 1
ATOM 735 O O . PRO A 1 90 ? -4.313 -6.220 25.449 1.00 47.88 90 PRO A O 1
#

Radius of gyration: 13.0 Å; Cα contacts (8 Å, |Δi|>4): 77; chains: 1; bounding box: 28×24×44 Å

Secondary structure (DSSP, 8-state):
-HHHHHHHHHHHH-TTTHHHHHHHHHHHHHH-GGGS-HHHHHHHHHHHHHHTT--S-TTT--S-TTTS-HHHHHHHHHHHHHHHHHTT--

Mean predicted aligned error: 5.32 Å

Nearest PDB structures (foldseek):
  3u3b-assembly2_B  TM=5.645E-01  e=3.304E+00  synthetic construct

pLDDT: mean 85.59, std 12.24, range [41.66, 95.94]

Solvent-accessible surface area (backbone atoms only — not comparable to full-atom values): 5290 Å² total; per-residue (Å²): 110,68,66,61,56,50,35,56,48,32,44,73,75,34,72,92,50,18,70,56,30,50,50,52,44,37,44,38,43,74,75,41,45,88,78,40,59,75,97,46,37,62,58,44,38,55,49,32,58,61,51,72,61,59,50,91,50,76,90,73,38,87,63,60,70,91,77,42,37,74,66,53,50,49,51,54,50,50,55,49,54,50,56,63,57,67,72,66,67,132

Foldseek 3Di:
DCVLLVLLVCLVPPVVCNVVSLVVLLCCLPPPLVVPPPLLNVLSVVLNVLSVQDDPPPVPRPDDCVPRPPVNNVVSSVVSSVSVVVVPDD

Sequence (90 aa):
MTEVVDTIRGILTDTSNRMQHIRSIQFLAWNTPDEIPEKYAEVVQELAVDLDYYEPDVQLRSEAPEYYDDAELERRVMQALELFSTTADP